Protein AF-A0A1Y2M2P5-F1 (afdb_monomer_lite)

InterPro domains:
  IPR008922 Di-copper centre-containing domain superfamily [G3DSA:1.10.1280.10] (12-120)
  IPR008922 Di-copper centre-containing domain superfamily [SSF48056] (37-119)

Sequence (120 aa):
MHFFTATAILAAVYGSADATFMDTDILAANGLAKLGLHVALHGYPNTEKCTLENVAVRREWSLLTKTEKLDYINAVKCIAKKPAKTPAAIAAGLKSRYDDFVATHILKAQNIHGTGNFLA

Structure (mmCIF, N/CA/C/O backbone):
data_AF-A0A1Y2M2P5-F1
#
_entry.id   AF-A0A1Y2M2P5-F1
#
loop_
_atom_site.group_PDB
_atom_site.id
_atom_site.type_symbol
_atom_site.label_atom_id
_atom_site.label_alt_id
_atom_site.label_comp_id
_atom_site.label_asym_id
_atom_site.label_entity_id
_atom_site.label_seq_id
_atom_site.pdbx_PDB_ins_code
_atom_site.Cartn_x
_atom_site.Cartn_y
_atom_site.Cartn_z
_atom_site.occupancy
_atom_site.B_iso_or_equiv
_atom_site.auth_seq_id
_atom_site.auth_comp_id
_atom_site.auth_asym_id
_atom_site.auth_atom_id
_atom_site.pdbx_PDB_model_num
ATOM 1 N N . MET A 1 1 ? -17.980 12.809 59.070 1.00 36.53 1 MET A N 1
ATOM 2 C CA . MET A 1 1 ? -17.660 11.638 58.224 1.00 36.53 1 MET A CA 1
ATOM 3 C C . MET A 1 1 ? -17.914 12.050 56.786 1.00 36.53 1 MET A C 1
ATOM 5 O O . MET A 1 1 ? -19.049 12.351 56.447 1.00 36.53 1 MET A O 1
ATOM 9 N N . HIS A 1 2 ? -16.843 12.220 56.012 1.00 31.67 2 HIS A N 1
ATOM 10 C CA . HIS A 1 2 ? -16.882 12.720 54.638 1.00 31.67 2 HIS A CA 1
ATOM 11 C C . HIS A 1 2 ? -17.260 11.573 53.697 1.00 31.67 2 HIS A C 1
ATOM 13 O O . HIS A 1 2 ? -16.481 10.636 53.542 1.00 31.67 2 HIS A O 1
ATOM 19 N N . PHE A 1 3 ? -18.439 11.640 53.082 1.00 37.47 3 PHE A N 1
ATOM 20 C CA . PHE A 1 3 ? -18.807 10.749 51.986 1.00 37.47 3 PHE A CA 1
ATOM 21 C C . PHE A 1 3 ? -18.504 11.463 50.668 1.00 37.47 3 PHE A C 1
ATOM 23 O O . PHE A 1 3 ? -19.172 12.425 50.300 1.00 37.47 3 PHE A O 1
ATOM 30 N N . PHE A 1 4 ? -17.445 11.014 49.995 1.00 39.78 4 PHE A N 1
ATOM 31 C CA . PHE A 1 4 ? -17.095 11.435 48.644 1.00 39.78 4 PHE A CA 1
ATOM 32 C C . PHE A 1 4 ? -18.146 10.902 47.664 1.00 39.78 4 PHE A C 1
ATOM 34 O O . PHE A 1 4 ? -18.291 9.694 47.490 1.00 39.78 4 PHE A O 1
ATOM 41 N N . THR A 1 5 ? -18.877 11.800 47.011 1.00 43.72 5 THR A N 1
ATOM 42 C CA . THR A 1 5 ? -19.688 11.473 45.836 1.00 43.72 5 THR A CA 1
ATOM 43 C C . THR A 1 5 ? -18.756 11.249 44.647 1.00 43.72 5 THR A C 1
ATOM 45 O O . THR A 1 5 ? -18.077 12.178 44.212 1.00 43.72 5 THR A O 1
ATOM 48 N N . ALA A 1 6 ? -18.703 10.022 44.128 1.00 44.34 6 ALA A N 1
ATOM 49 C CA . ALA A 1 6 ? -17.972 9.696 42.910 1.00 44.34 6 ALA A CA 1
ATOM 50 C C . ALA A 1 6 ? -18.712 10.275 41.693 1.00 44.34 6 ALA A C 1
ATOM 52 O O . ALA A 1 6 ? -19.745 9.758 41.271 1.00 44.34 6 ALA A O 1
ATOM 53 N N . THR A 1 7 ? -18.196 11.364 41.131 1.00 43.69 7 THR A N 1
ATOM 54 C CA . THR A 1 7 ? -18.604 11.871 39.820 1.00 43.69 7 THR A CA 1
ATOM 55 C C . THR A 1 7 ? -18.033 10.958 38.737 1.00 43.69 7 THR A C 1
ATOM 57 O O . THR A 1 7 ? -16.827 10.920 38.501 1.00 43.69 7 THR A O 1
ATOM 60 N N . ALA A 1 8 ? -18.905 10.205 38.068 1.00 45.44 8 ALA A N 1
ATOM 61 C CA . ALA A 1 8 ? -18.556 9.497 36.845 1.00 45.44 8 ALA A CA 1
ATOM 62 C C . ALA A 1 8 ? -18.300 10.531 35.737 1.00 45.44 8 ALA A C 1
ATOM 64 O O . ALA A 1 8 ? -19.224 11.194 35.265 1.00 45.44 8 ALA A O 1
ATOM 65 N N . ILE A 1 9 ? -17.037 10.700 35.346 1.00 44.41 9 ILE A N 1
ATOM 66 C CA . ILE A 1 9 ? -16.668 11.519 34.191 1.00 44.41 9 ILE A CA 1
ATOM 67 C C . ILE A 1 9 ? -17.039 10.725 32.938 1.00 44.41 9 ILE A C 1
ATOM 69 O O . ILE A 1 9 ? -16.362 9.772 32.555 1.00 44.41 9 ILE A O 1
ATOM 73 N N . LEU A 1 10 ? -18.142 11.128 32.312 1.00 43.78 10 LEU A N 1
ATOM 74 C CA . LEU A 1 10 ? -18.511 10.725 30.964 1.00 43.78 10 LEU A CA 1
ATOM 75 C C . LEU A 1 10 ? -17.494 11.365 30.003 1.00 43.78 10 LEU A C 1
ATOM 77 O O . LEU A 1 10 ? -17.621 12.532 29.638 1.00 43.78 10 LEU A O 1
ATOM 81 N N . ALA A 1 11 ? -16.446 10.635 29.620 1.00 45.25 11 ALA A N 1
ATOM 82 C CA . ALA A 1 11 ? -15.571 11.048 28.526 1.00 45.25 11 ALA A CA 1
ATOM 83 C C . ALA A 1 11 ? -16.319 10.831 27.200 1.00 45.25 11 ALA A C 1
ATOM 85 O O . ALA A 1 11 ? -16.153 9.820 26.519 1.00 45.25 11 ALA A O 1
ATOM 86 N N . ALA A 1 12 ? -17.211 11.765 26.875 1.00 47.34 12 ALA A N 1
ATOM 87 C CA . ALA A 1 12 ? -17.856 11.842 25.578 1.00 47.34 12 ALA A CA 1
ATOM 88 C C . ALA A 1 12 ? -16.801 12.203 24.520 1.00 47.34 12 ALA A C 1
ATOM 90 O O . ALA A 1 12 ? -16.213 13.278 24.548 1.00 47.34 12 ALA A O 1
ATOM 91 N N . VAL A 1 13 ? -16.535 11.236 23.642 1.00 46.03 13 VAL A N 1
ATOM 92 C CA . VAL A 1 13 ? -16.171 11.364 22.225 1.00 46.03 13 VAL A CA 1
ATOM 93 C C . VAL A 1 13 ? -15.710 12.772 21.806 1.00 46.03 13 VAL A C 1
ATOM 95 O O . VAL A 1 13 ? -16.497 13.574 21.316 1.00 46.03 13 VAL A O 1
ATOM 98 N N . TYR A 1 14 ? -14.406 13.046 21.901 1.00 46.47 14 TYR A N 1
ATOM 99 C CA . TYR A 1 14 ? -13.771 14.082 21.076 1.00 46.47 14 TYR A CA 1
ATOM 100 C C . TYR A 1 14 ? -13.575 13.531 19.657 1.00 46.47 14 TYR A C 1
ATOM 102 O O . TYR A 1 14 ? -12.463 13.265 19.210 1.00 46.47 14 TYR A O 1
ATOM 110 N N . GLY A 1 15 ? -14.687 13.295 18.967 1.00 49.75 15 GLY A N 1
ATOM 111 C CA . GLY A 1 15 ? -14.735 13.278 17.514 1.00 49.75 15 GLY A CA 1
ATOM 112 C C . GLY A 1 15 ? -15.268 14.639 17.104 1.00 49.75 15 GLY A C 1
ATOM 113 O O . GLY A 1 15 ? -16.341 15.026 17.558 1.00 49.75 15 GLY A O 1
ATOM 114 N N . SER A 1 16 ? -14.497 15.393 16.328 1.00 48.53 16 SER A N 1
ATOM 115 C CA . SER A 1 16 ? -14.892 16.708 15.829 1.00 48.53 16 SER A CA 1
ATOM 116 C C . SER A 1 16 ? -16.299 16.637 15.228 1.00 48.53 16 SER A C 1
ATOM 118 O O . SER A 1 16 ? -16.531 15.877 14.291 1.00 48.53 16 SER A O 1
ATOM 120 N N . ALA A 1 17 ? -17.230 17.430 15.759 1.00 51.81 17 ALA A N 1
ATOM 121 C CA . ALA A 1 17 ? -18.624 17.505 15.313 1.00 51.81 17 ALA A CA 1
ATOM 122 C C . ALA A 1 17 ? -18.805 18.135 13.909 1.00 51.81 17 ALA A C 1
ATOM 124 O O . ALA A 1 17 ? -19.932 18.363 13.488 1.00 51.81 17 ALA A O 1
ATOM 125 N N . ASP A 1 18 ? -17.710 18.373 13.179 1.00 50.53 18 ASP A N 1
ATOM 126 C CA . ASP A 1 18 ? -17.655 19.056 11.879 1.00 50.53 18 ASP A CA 1
ATOM 127 C C . ASP A 1 18 ? -17.123 18.148 10.755 1.00 50.53 18 ASP A C 1
ATOM 129 O O . ASP A 1 18 ? -16.447 18.599 9.830 1.00 50.53 18 ASP A O 1
ATOM 133 N N . ALA A 1 19 ? -17.388 16.841 10.811 1.00 64.25 19 ALA A N 1
ATOM 134 C CA . ALA A 1 19 ? -17.182 16.002 9.634 1.00 64.25 19 ALA A CA 1
ATOM 135 C C . ALA A 1 19 ? -18.243 16.375 8.586 1.00 64.25 19 ALA A C 1
ATOM 137 O O . ALA A 1 19 ? -19.380 15.905 8.639 1.00 64.25 19 ALA A O 1
ATOM 138 N N . THR A 1 20 ? -17.892 17.259 7.651 1.00 72.88 20 THR A N 1
ATOM 139 C CA . THR A 1 20 ? -18.750 17.572 6.507 1.00 72.88 20 THR A CA 1
ATOM 140 C C . THR A 1 20 ? -18.892 16.312 5.664 1.00 72.88 20 THR A C 1
ATOM 142 O O . THR A 1 20 ? -17.922 15.893 5.035 1.00 72.88 20 THR A O 1
ATOM 145 N N . PHE A 1 21 ? -20.079 15.705 5.661 1.00 75.19 21 PHE A N 1
ATOM 146 C CA . PHE A 1 21 ? -20.386 14.594 4.763 1.00 75.19 21 PHE A CA 1
ATOM 147 C C . PHE A 1 21 ? -20.190 15.053 3.317 1.00 75.19 21 PHE A C 1
ATOM 149 O O . PHE A 1 21 ? -20.845 15.992 2.860 1.00 75.19 21 PHE A O 1
ATOM 156 N N . MET A 1 22 ? -19.268 14.407 2.615 1.00 84.31 22 MET A N 1
ATOM 157 C CA . MET A 1 22 ? -19.016 14.643 1.200 1.00 84.31 22 MET A CA 1
ATOM 158 C C . MET A 1 22 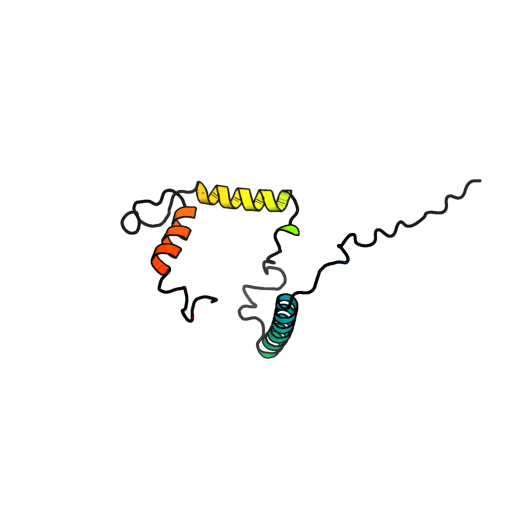? -19.928 13.741 0.362 1.00 84.31 22 MET A C 1
ATOM 160 O O . MET A 1 22 ? -20.343 12.669 0.806 1.00 84.31 22 MET A O 1
ATOM 164 N N . ASP A 1 23 ? -20.189 14.109 -0.894 1.00 88.62 23 ASP A N 1
ATOM 165 C CA . ASP A 1 23 ? -20.958 13.262 -1.825 1.00 88.62 23 ASP A CA 1
ATOM 166 C C . ASP A 1 23 ? -20.363 11.847 -1.955 1.00 88.62 23 ASP A C 1
ATOM 168 O O . ASP A 1 23 ? -21.073 10.857 -2.154 1.00 88.62 23 ASP A O 1
ATOM 172 N N . THR A 1 24 ? -19.046 11.728 -1.780 1.00 88.19 24 THR A N 1
ATOM 173 C CA . THR A 1 24 ? -18.330 10.449 -1.758 1.00 88.19 24 THR A CA 1
ATOM 174 C C . THR A 1 24 ? -18.749 9.549 -0.599 1.00 88.19 24 THR A C 1
ATOM 176 O O . THR A 1 24 ? -18.795 8.332 -0.774 1.00 88.19 24 THR A O 1
ATOM 179 N N . ASP A 1 25 ? -19.108 10.116 0.553 1.00 89.19 25 ASP A N 1
ATOM 180 C CA . ASP A 1 25 ? -19.540 9.351 1.725 1.00 89.19 25 ASP A CA 1
ATOM 181 C C . ASP A 1 25 ? -20.930 8.743 1.497 1.00 89.19 25 ASP A C 1
ATOM 183 O O . ASP A 1 25 ? -21.178 7.587 1.847 1.00 89.19 25 ASP A O 1
ATOM 187 N N . ILE A 1 26 ? -21.819 9.475 0.815 1.00 90.62 26 ILE A N 1
ATOM 188 C CA . ILE A 1 26 ? -23.135 8.971 0.391 1.00 90.62 26 ILE A CA 1
ATOM 189 C C . ILE A 1 26 ? -22.965 7.816 -0.601 1.00 90.62 26 ILE A C 1
ATOM 191 O O . ILE A 1 26 ? -23.626 6.779 -0.488 1.00 90.62 26 ILE A O 1
ATOM 195 N N . LEU A 1 27 ? -22.066 7.964 -1.578 1.00 93.75 27 LEU A N 1
ATOM 196 C CA . LEU A 1 27 ? -21.768 6.895 -2.533 1.00 93.75 27 LEU A CA 1
ATOM 197 C C . LEU A 1 27 ? -21.173 5.662 -1.842 1.00 93.75 27 LEU A C 1
ATOM 199 O O . LEU A 1 27 ? -21.562 4.541 -2.175 1.00 93.75 27 LEU A O 1
ATOM 203 N N . ALA A 1 28 ? -20.298 5.850 -0.852 1.00 91.81 28 ALA A N 1
ATOM 204 C CA . ALA A 1 28 ? -19.753 4.758 -0.052 1.00 91.81 28 ALA A CA 1
ATOM 205 C C . ALA A 1 28 ? -20.848 4.030 0.748 1.00 91.81 28 ALA A C 1
ATOM 207 O O . ALA A 1 28 ? -20.894 2.799 0.735 1.00 91.81 28 ALA A O 1
ATOM 208 N N . ALA A 1 29 ? -21.778 4.763 1.369 1.00 92.81 29 ALA A N 1
ATOM 209 C CA . ALA A 1 29 ? -22.917 4.183 2.085 1.00 92.81 29 ALA A CA 1
ATOM 210 C C . ALA A 1 29 ? -23.835 3.370 1.153 1.00 92.81 29 ALA A C 1
ATOM 212 O O . ALA A 1 29 ? -24.202 2.234 1.463 1.00 92.81 29 ALA A O 1
ATOM 213 N N . ASN A 1 30 ? -24.141 3.904 -0.033 1.00 95.56 30 ASN A N 1
ATOM 214 C CA . ASN A 1 30 ? -24.884 3.178 -1.065 1.00 95.56 30 ASN A CA 1
ATOM 215 C C . ASN A 1 30 ? -24.142 1.915 -1.528 1.00 95.56 30 ASN A C 1
ATOM 217 O O . ASN A 1 30 ? -24.760 0.872 -1.748 1.00 95.56 30 ASN A O 1
ATOM 221 N N . GLY A 1 31 ? -22.817 1.998 -1.668 1.00 94.94 31 GLY A N 1
ATOM 222 C CA . GLY A 1 31 ? -21.957 0.857 -1.972 1.00 94.94 31 GLY A CA 1
ATOM 223 C C . GLY A 1 31 ? -22.041 -0.228 -0.900 1.00 94.94 31 GLY A C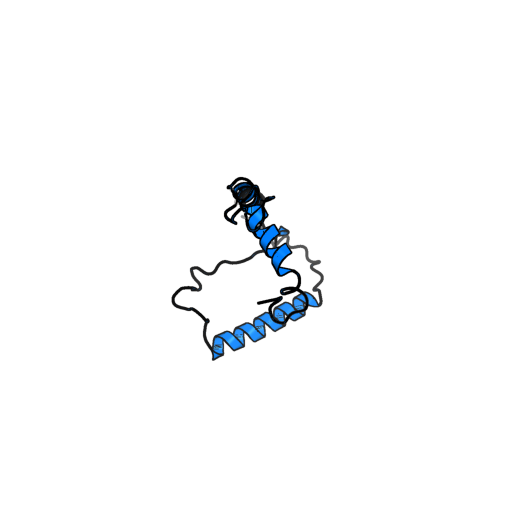 1
ATOM 224 O O . GLY A 1 31 ? -22.221 -1.397 -1.234 1.00 94.94 31 GLY A O 1
ATOM 225 N N . LEU A 1 32 ? -22.001 0.155 0.379 1.00 94.62 32 LEU A N 1
ATOM 226 C CA . LEU A 1 32 ? -22.126 -0.770 1.504 1.00 94.62 32 LEU A CA 1
ATOM 227 C C . LEU A 1 32 ? -23.493 -1.468 1.527 1.00 94.62 32 LEU A C 1
ATOM 229 O O . LEU A 1 32 ? -23.550 -2.684 1.697 1.00 94.62 32 LEU A O 1
ATOM 233 N N . ALA A 1 33 ? -24.586 -0.736 1.294 1.00 96.50 33 ALA A N 1
ATOM 234 C CA . ALA A 1 33 ? -25.925 -1.322 1.217 1.00 96.50 33 ALA A CA 1
ATOM 235 C C . ALA A 1 33 ? -26.039 -2.346 0.071 1.00 96.50 33 ALA A C 1
ATOM 237 O O . ALA A 1 33 ? -26.544 -3.455 0.263 1.00 96.50 33 ALA A O 1
ATOM 238 N N . LYS A 1 34 ? -25.511 -2.008 -1.114 1.00 96.50 34 LYS A N 1
ATOM 239 C CA . LYS A 1 34 ? -25.471 -2.921 -2.269 1.00 96.50 34 LYS A CA 1
ATOM 240 C C . LYS A 1 34 ? -24.604 -4.149 -2.004 1.00 96.50 34 LYS A C 1
ATOM 242 O O . LYS A 1 34 ? -24.995 -5.254 -2.375 1.00 96.50 34 LYS A O 1
ATOM 247 N N . LEU A 1 35 ? -23.457 -3.971 -1.349 1.00 92.44 35 LEU A N 1
ATOM 248 C CA . LEU A 1 35 ? -22.584 -5.073 -0.956 1.00 92.44 35 LEU A CA 1
ATOM 249 C C . LEU A 1 35 ? -23.285 -6.006 0.038 1.00 92.44 35 LEU A C 1
ATOM 251 O O . LEU A 1 35 ? -23.229 -7.219 -0.136 1.00 92.44 35 LEU A O 1
ATOM 255 N N . GLY A 1 36 ? -23.996 -5.455 1.025 1.00 92.69 36 GLY A N 1
ATOM 256 C CA . GLY A 1 36 ? -24.784 -6.236 1.979 1.00 92.69 36 GLY A CA 1
ATOM 257 C C . GLY A 1 36 ? -25.835 -7.108 1.288 1.00 92.69 36 GLY A C 1
ATOM 258 O O . GLY A 1 36 ? -25.911 -8.306 1.556 1.00 92.69 36 GLY A O 1
ATOM 259 N N . LEU A 1 37 ? -26.581 -6.542 0.333 1.00 96.44 37 LEU A N 1
ATOM 260 C CA . LEU A 1 37 ? -27.533 -7.309 -0.477 1.00 96.44 37 LEU A CA 1
ATOM 261 C C . LEU A 1 37 ? -26.835 -8.391 -1.317 1.00 96.44 37 LEU A C 1
ATOM 263 O O . LEU A 1 37 ? -27.313 -9.521 -1.385 1.00 96.44 37 LEU A O 1
ATOM 267 N N . HIS A 1 38 ? -25.699 -8.066 -1.940 1.00 93.62 38 HIS A N 1
ATOM 268 C CA . HIS A 1 38 ? -24.943 -9.025 -2.741 1.00 93.62 38 HIS A CA 1
ATOM 269 C C . HIS A 1 38 ? -24.488 -10.226 -1.905 1.00 93.62 38 HIS A C 1
ATOM 271 O O . HIS A 1 38 ? -24.713 -11.363 -2.317 1.00 93.62 38 HIS A O 1
ATOM 277 N N . VAL A 1 39 ? -23.915 -9.977 -0.725 1.00 91.62 39 VAL A N 1
ATOM 278 C CA . VAL A 1 39 ? -23.467 -11.022 0.207 1.00 91.62 39 VAL A CA 1
ATOM 279 C C . VAL A 1 39 ? -24.647 -11.840 0.736 1.00 91.62 39 VAL A C 1
ATOM 281 O O . VAL A 1 39 ? -24.528 -13.056 0.845 1.00 91.62 39 VAL A O 1
ATOM 284 N N . ALA A 1 40 ? -25.799 -11.224 1.016 1.00 92.81 40 ALA A N 1
ATOM 285 C CA . ALA A 1 40 ? -26.990 -11.954 1.458 1.00 92.81 40 ALA A CA 1
ATOM 286 C C . ALA A 1 40 ? -27.528 -12.925 0.390 1.00 92.81 40 ALA A C 1
ATOM 288 O O . ALA A 1 40 ? -28.017 -13.999 0.730 1.00 92.81 40 ALA A O 1
ATOM 289 N N . LEU A 1 41 ? -27.431 -12.556 -0.892 1.00 95.88 41 LEU A N 1
ATOM 290 C CA . LEU A 1 41 ? -27.921 -13.371 -2.008 1.00 95.88 41 LEU A CA 1
ATOM 291 C C . LEU A 1 41 ? -26.911 -14.421 -2.496 1.00 95.88 41 LEU A C 1
ATOM 293 O O . LEU A 1 41 ? -27.325 -15.488 -2.940 1.00 95.88 41 LEU A O 1
ATOM 297 N N . HIS A 1 42 ? -25.609 -14.125 -2.443 1.00 92.56 42 HIS A N 1
ATOM 298 C CA . HIS A 1 42 ? -24.569 -14.948 -3.083 1.00 92.56 42 HIS A CA 1
ATOM 299 C C . HIS A 1 42 ? -23.530 -15.515 -2.104 1.00 92.56 42 HIS A C 1
ATOM 301 O O . HIS A 1 42 ? -22.682 -16.309 -2.507 1.00 92.56 42 HIS A O 1
ATOM 307 N N . GLY A 1 43 ? -23.579 -15.128 -0.827 1.00 87.31 43 GLY A N 1
ATOM 308 C CA . GLY A 1 43 ? -22.540 -15.443 0.151 1.00 87.31 43 GLY A CA 1
ATOM 309 C C . GLY A 1 43 ? -21.238 -14.671 -0.092 1.00 87.31 43 GLY A C 1
ATOM 310 O O . GLY A 1 43 ? -21.140 -13.813 -0.971 1.00 87.31 43 GLY A O 1
ATOM 311 N N . TYR A 1 44 ? -20.212 -14.965 0.711 1.00 85.06 44 TYR A N 1
ATOM 312 C CA . TYR A 1 44 ? -18.865 -14.448 0.464 1.00 85.06 44 TYR A CA 1
ATOM 313 C C . TYR A 1 44 ? -18.146 -15.308 -0.588 1.00 85.06 44 TYR A C 1
ATOM 315 O O . TYR A 1 44 ? -18.248 -16.533 -0.542 1.00 85.06 44 TYR A O 1
ATOM 323 N N . PRO A 1 45 ? -17.341 -14.710 -1.485 1.00 81.19 45 PRO A N 1
ATOM 324 C CA . PRO A 1 45 ? -16.724 -15.425 -2.605 1.00 81.19 45 PRO A CA 1
ATOM 325 C C . PRO A 1 45 ? -15.682 -16.490 -2.208 1.00 81.19 45 PRO A C 1
ATOM 327 O O . PRO A 1 45 ? -15.253 -17.257 -3.066 1.00 81.19 45 PRO A O 1
ATOM 330 N N . ASN A 1 46 ? -15.235 -16.543 -0.945 1.00 84.06 46 ASN A N 1
ATOM 331 C CA . ASN A 1 46 ? -14.242 -17.519 -0.477 1.00 84.06 46 ASN A CA 1
ATOM 332 C C . ASN A 1 46 ? -14.324 -17.758 1.042 1.00 84.06 46 ASN A C 1
ATOM 334 O O . ASN A 1 46 ? -13.384 -17.447 1.773 1.00 84.06 46 ASN A O 1
ATOM 338 N N . THR A 1 47 ? -15.448 -18.291 1.522 1.00 81.94 47 THR A N 1
ATOM 339 C CA . THR A 1 47 ? -15.705 -18.502 2.961 1.00 81.94 47 THR A CA 1
ATOM 340 C C . THR A 1 47 ? -14.743 -19.476 3.640 1.00 81.94 47 THR A C 1
ATOM 342 O O . THR A 1 47 ? -14.612 -19.435 4.854 1.00 81.94 47 THR A O 1
ATOM 345 N N . 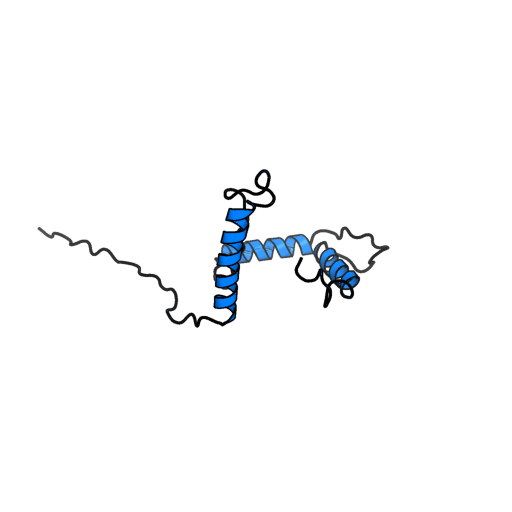GLU A 1 48 ? -14.062 -20.352 2.898 1.00 86.94 48 GLU A N 1
ATOM 346 C CA . GLU A 1 48 ? -13.105 -21.302 3.485 1.00 86.94 48 GLU A CA 1
ATOM 347 C C . GLU A 1 48 ? -11.748 -20.663 3.804 1.00 86.94 48 GLU A C 1
ATOM 349 O O . GLU A 1 48 ? -11.065 -21.093 4.731 1.00 86.94 48 GLU A O 1
ATOM 354 N N . LYS A 1 49 ? -11.330 -19.646 3.034 1.00 89.38 49 LYS A N 1
ATOM 355 C CA . LYS A 1 49 ? -10.017 -18.993 3.203 1.00 89.38 49 LYS A CA 1
ATOM 356 C C . LYS A 1 49 ? -10.113 -17.569 3.748 1.00 89.38 49 LYS A C 1
ATOM 358 O O . LYS A 1 49 ? -9.151 -17.101 4.350 1.00 89.38 49 LYS A O 1
ATOM 363 N N . CYS A 1 50 ? -11.233 -16.884 3.530 1.00 88.31 50 CYS A N 1
ATOM 364 C CA . CYS A 1 50 ? -11.507 -15.528 3.998 1.00 88.31 50 CYS A CA 1
ATOM 365 C C . CYS A 1 50 ? -12.769 -15.550 4.866 1.00 88.31 50 CYS A C 1
ATOM 367 O O . CYS A 1 50 ? -13.878 -15.736 4.361 1.00 88.31 50 CYS A O 1
ATOM 369 N N . THR A 1 51 ? -12.587 -15.377 6.169 1.00 86.81 51 THR A N 1
ATOM 370 C CA . THR A 1 51 ? -13.647 -15.413 7.175 1.00 86.81 51 THR A CA 1
ATOM 371 C C . THR A 1 51 ? -13.698 -14.092 7.936 1.00 86.81 51 THR A C 1
ATOM 373 O O . THR A 1 51 ? -12.785 -13.268 7.840 1.00 86.81 51 THR A O 1
ATOM 376 N N . LEU A 1 52 ? -14.755 -13.869 8.721 1.00 85.75 52 LEU A N 1
ATOM 377 C CA . LEU A 1 52 ? -14.863 -12.654 9.537 1.00 85.75 52 LEU A CA 1
ATOM 378 C C . LEU A 1 52 ? -13.742 -12.553 10.583 1.00 85.75 52 LEU A C 1
ATOM 380 O O . LEU A 1 52 ? -13.367 -11.455 10.978 1.00 85.75 52 LEU A O 1
ATOM 384 N N . GLU A 1 53 ? -13.179 -13.685 10.996 1.00 89.25 53 GLU A N 1
ATOM 385 C CA . GLU A 1 53 ? -12.092 -13.763 11.969 1.00 89.25 53 GLU A CA 1
ATOM 386 C C . GLU A 1 53 ? -10.731 -13.380 11.371 1.00 89.25 53 GLU A C 1
ATOM 388 O O . GLU A 1 53 ? -9.848 -12.948 12.110 1.00 89.25 53 GLU A O 1
ATOM 393 N N . ASN A 1 54 ? -10.534 -13.550 10.057 1.00 91.56 54 ASN A N 1
ATOM 394 C CA . ASN A 1 54 ? -9.230 -13.350 9.411 1.00 91.56 54 ASN A CA 1
ATOM 395 C C . ASN A 1 54 ? -9.197 -12.224 8.366 1.00 91.56 54 ASN A C 1
ATOM 397 O O . ASN A 1 54 ? -8.124 -11.907 7.842 1.00 91.56 54 ASN A O 1
ATOM 401 N N . VAL A 1 55 ? -10.346 -11.619 8.057 1.00 90.56 55 VAL A N 1
ATOM 402 C CA . VAL A 1 55 ? -10.436 -10.533 7.084 1.00 90.56 55 VAL A CA 1
ATOM 403 C C . VAL A 1 55 ? -9.590 -9.337 7.528 1.00 90.56 55 VAL A C 1
ATOM 405 O O . VAL A 1 55 ? -9.668 -8.854 8.657 1.00 90.56 55 VAL A O 1
ATOM 408 N N . ALA A 1 56 ? -8.765 -8.826 6.615 1.00 93.75 56 ALA A N 1
ATOM 409 C CA . ALA A 1 56 ? -7.970 -7.633 6.873 1.00 93.75 56 ALA A CA 1
ATOM 410 C C . ALA A 1 56 ? -8.830 -6.367 6.742 1.00 93.75 56 ALA A C 1
ATOM 412 O O . ALA A 1 56 ? -9.484 -6.152 5.720 1.00 93.75 56 ALA A O 1
ATOM 413 N N . VAL A 1 57 ? -8.765 -5.482 7.739 1.00 93.88 57 VAL A N 1
ATOM 414 C CA . VAL A 1 57 ? -9.448 -4.180 7.719 1.00 93.88 57 VAL A CA 1
ATOM 415 C C . VAL A 1 57 ? -8.470 -3.089 7.287 1.00 93.88 57 VAL A C 1
ATOM 417 O O . VAL A 1 57 ? -7.451 -2.857 7.938 1.00 93.88 57 VAL A O 1
ATOM 420 N N . ARG A 1 58 ? -8.785 -2.381 6.196 1.00 95.56 58 ARG A N 1
ATOM 421 C CA . ARG A 1 58 ? -8.048 -1.177 5.781 1.00 95.56 58 ARG A CA 1
ATOM 422 C C . ARG A 1 58 ? -8.626 0.038 6.498 1.00 95.56 58 ARG A C 1
ATOM 424 O O . ARG A 1 58 ? -9.840 0.209 6.535 1.00 95.56 58 ARG A O 1
ATOM 431 N N . ARG A 1 59 ? -7.758 0.872 7.066 1.00 95.00 59 ARG A N 1
ATOM 432 C CA . ARG A 1 59 ? -8.139 2.051 7.855 1.00 95.00 59 ARG A CA 1
ATOM 433 C C . ARG A 1 59 ? -7.571 3.312 7.223 1.00 95.00 59 ARG A C 1
ATOM 435 O O . ARG A 1 59 ? -6.511 3.273 6.600 1.00 95.00 59 ARG A O 1
ATOM 442 N N . GLU A 1 60 ? -8.286 4.415 7.394 1.00 94.62 60 GLU A N 1
ATOM 443 C CA . GLU A 1 60 ? -7.824 5.738 6.984 1.00 94.62 60 GLU A CA 1
ATOM 444 C C . GLU A 1 60 ? -6.559 6.126 7.785 1.00 94.62 60 GLU A C 1
ATOM 446 O O . GLU A 1 60 ? -6.400 5.751 8.949 1.00 94.62 60 GLU A O 1
ATOM 451 N N . TRP A 1 61 ? -5.616 6.816 7.136 1.00 97.00 61 TRP A N 1
ATOM 452 C CA . TRP A 1 61 ? -4.283 7.091 7.677 1.00 97.00 61 TRP A CA 1
ATOM 453 C C . TRP A 1 61 ? -4.306 7.953 8.943 1.00 97.00 61 TRP A C 1
ATOM 455 O O . TRP A 1 61 ? -3.568 7.674 9.890 1.00 97.00 61 TRP A O 1
ATOM 465 N N . SER A 1 62 ? -5.123 9.004 8.994 1.00 96.62 62 SER A N 1
ATOM 466 C CA . SER A 1 62 ? -5.250 9.880 10.161 1.00 96.62 62 SER A CA 1
ATOM 467 C C . SER A 1 62 ? -5.724 9.118 11.403 1.00 96.62 62 SER A C 1
ATOM 469 O O . SER A 1 62 ? -5.208 9.388 12.488 1.00 96.62 62 SER A O 1
ATOM 471 N N . LEU A 1 63 ? -6.562 8.088 11.227 1.00 96.75 63 LEU A N 1
ATOM 472 C CA . LEU A 1 63 ? -7.055 7.218 12.302 1.00 96.75 63 LEU A CA 1
ATOM 473 C C . LEU A 1 63 ? -5.998 6.266 12.887 1.00 96.75 63 LEU A C 1
ATOM 475 O O . LEU A 1 63 ? -6.252 5.644 13.921 1.00 96.75 63 LEU A O 1
ATOM 479 N N . LEU A 1 64 ? -4.833 6.112 12.251 1.00 97.88 64 LEU A N 1
ATOM 480 C CA . LEU A 1 64 ? -3.751 5.277 12.776 1.00 97.88 64 LEU A CA 1
ATOM 481 C C . LEU A 1 64 ? -2.998 5.985 13.910 1.00 97.88 64 LEU A C 1
ATOM 483 O O . LEU A 1 64 ? -2.619 7.161 13.807 1.00 97.88 64 LEU A O 1
ATOM 487 N N . THR A 1 65 ? -2.697 5.233 14.966 1.00 98.38 65 THR A N 1
ATOM 488 C CA . THR A 1 65 ? -1.796 5.651 16.042 1.00 98.38 65 THR A CA 1
ATOM 489 C C . THR A 1 65 ? -0.387 5.910 15.505 1.00 98.38 65 THR A C 1
ATOM 491 O O . THR A 1 65 ? 0.004 5.457 14.425 1.00 98.38 65 THR A O 1
ATOM 494 N N . LYS A 1 66 ? 0.427 6.635 16.279 1.00 98.62 66 LYS A N 1
ATOM 495 C CA . LYS A 1 66 ? 1.829 6.892 15.916 1.00 98.62 66 LYS A CA 1
ATOM 496 C C . LYS A 1 66 ? 2.610 5.592 15.682 1.00 98.62 66 LYS A C 1
ATOM 498 O O . LYS A 1 66 ? 3.386 5.531 14.733 1.00 98.62 66 LYS A O 1
ATOM 503 N N . THR A 1 67 ? 2.400 4.576 16.519 1.00 98.75 67 THR A N 1
ATOM 504 C CA . THR A 1 67 ? 3.080 3.280 16.397 1.00 98.75 67 THR A CA 1
ATOM 505 C C . THR A 1 67 ? 2.676 2.566 15.112 1.00 98.75 67 THR A C 1
ATOM 507 O O . THR A 1 67 ? 3.551 2.231 14.325 1.00 98.75 67 THR A O 1
ATOM 510 N N . GLU A 1 68 ? 1.377 2.460 14.816 1.00 98.50 68 GLU A N 1
ATOM 511 C CA . GLU A 1 68 ? 0.891 1.831 13.575 1.00 98.50 68 GLU A CA 1
ATOM 512 C C . GLU A 1 68 ? 1.444 2.522 12.315 1.00 98.50 68 GLU A C 1
ATOM 514 O O . GLU A 1 68 ? 1.861 1.861 11.361 1.00 98.50 68 GLU A O 1
ATOM 519 N N . LYS A 1 69 ? 1.510 3.862 12.314 1.00 98.75 69 LYS A N 1
ATOM 520 C CA . LYS A 1 69 ? 2.127 4.630 11.218 1.00 98.75 69 LYS A CA 1
ATOM 521 C C . LYS A 1 69 ? 3.605 4.288 11.050 1.00 98.75 69 LYS A C 1
ATOM 523 O O . LYS A 1 69 ? 4.069 4.095 9.925 1.00 98.75 69 LYS A O 1
ATOM 528 N N . LEU A 1 70 ? 4.354 4.227 12.152 1.00 98.81 70 LEU A N 1
ATOM 529 C CA . LEU A 1 70 ? 5.774 3.875 12.130 1.00 98.81 70 LEU A CA 1
ATOM 530 C C . LEU A 1 70 ? 5.991 2.433 11.666 1.00 98.81 70 LEU A C 1
ATOM 532 O O . LEU A 1 70 ? 6.905 2.199 10.878 1.00 98.81 70 LEU A O 1
ATOM 536 N N . ASP A 1 71 ? 5.135 1.500 12.071 1.00 98.75 71 ASP A N 1
ATOM 537 C CA . ASP A 1 71 ? 5.193 0.104 11.638 1.00 98.75 71 ASP A CA 1
ATOM 538 C C . ASP A 1 71 ? 4.967 -0.023 10.127 1.00 98.75 71 ASP A C 1
ATOM 540 O O . ASP A 1 71 ? 5.759 -0.670 9.435 1.00 98.75 71 ASP A O 1
ATOM 544 N N . TYR A 1 72 ? 3.970 0.680 9.579 1.00 98.56 72 TYR A N 1
ATOM 545 C CA . TYR A 1 72 ? 3.758 0.753 8.131 1.00 98.56 72 TYR A CA 1
ATOM 546 C C . TYR A 1 72 ? 4.976 1.340 7.399 1.00 98.56 72 TYR A C 1
ATOM 548 O O . TYR A 1 72 ? 5.474 0.758 6.432 1.00 98.56 72 TYR A O 1
ATOM 556 N N . ILE A 1 73 ? 5.515 2.467 7.879 1.00 98.75 73 ILE A N 1
ATOM 557 C CA . ILE A 1 73 ? 6.704 3.106 7.290 1.00 98.75 73 ILE A CA 1
ATOM 558 C C . ILE A 1 73 ? 7.914 2.162 7.337 1.00 98.75 73 ILE A C 1
ATOM 560 O O . ILE A 1 73 ? 8.676 2.078 6.369 1.00 98.75 73 ILE A O 1
ATOM 564 N N . ASN A 1 74 ? 8.097 1.433 8.437 1.00 98.81 74 ASN A N 1
ATOM 565 C CA . ASN A 1 74 ? 9.164 0.447 8.584 1.00 98.81 74 ASN A CA 1
ATOM 566 C C . ASN A 1 74 ? 9.001 -0.708 7.589 1.00 98.81 74 ASN A C 1
ATOM 568 O O . ASN A 1 74 ? 9.991 -1.125 6.982 1.00 98.81 74 ASN A O 1
ATOM 572 N N . ALA A 1 75 ? 7.774 -1.177 7.351 1.00 98.69 75 ALA A N 1
ATOM 573 C CA . ALA A 1 75 ? 7.490 -2.186 6.334 1.00 98.69 75 ALA A CA 1
ATOM 574 C C . ALA A 1 75 ? 7.828 -1.690 4.914 1.00 98.69 75 ALA A C 1
ATOM 576 O O . ALA A 1 75 ? 8.496 -2.402 4.159 1.00 98.69 75 ALA A O 1
ATOM 577 N N . VAL A 1 76 ? 7.467 -0.447 4.566 1.00 98.56 76 VAL A N 1
ATOM 578 C CA . VAL A 1 76 ? 7.830 0.165 3.271 1.00 98.56 76 VAL A CA 1
ATOM 579 C C . VAL A 1 76 ? 9.352 0.287 3.125 1.00 98.56 76 VAL A C 1
ATOM 581 O O . VAL A 1 76 ? 9.925 -0.110 2.109 1.00 98.56 76 VAL A O 1
ATOM 584 N N . LYS A 1 77 ? 10.051 0.755 4.165 1.00 98.75 77 LYS A N 1
ATOM 585 C CA . LYS A 1 77 ? 11.524 0.810 4.175 1.00 98.75 77 LYS A CA 1
ATOM 586 C C . LYS A 1 77 ? 12.160 -0.576 4.061 1.00 98.75 77 LYS A C 1
ATOM 588 O O . LYS A 1 77 ? 13.220 -0.710 3.456 1.00 98.75 77 LYS A O 1
ATOM 593 N N . CYS A 1 78 ? 11.538 -1.609 4.626 1.00 98.69 78 CYS A N 1
ATOM 594 C CA . CYS A 1 78 ? 12.009 -2.987 4.520 1.00 98.69 78 CYS A CA 1
ATOM 595 C C . CYS A 1 78 ? 11.989 -3.472 3.064 1.00 98.69 78 CYS A C 1
ATOM 597 O O . CYS A 1 78 ? 13.002 -3.978 2.576 1.00 98.69 78 CYS A O 1
ATOM 599 N N . ILE A 1 79 ? 10.889 -3.269 2.330 1.00 98.38 79 ILE A N 1
ATOM 600 C CA . ILE A 1 79 ? 10.832 -3.657 0.911 1.00 98.38 79 ILE A CA 1
ATOM 601 C C . ILE A 1 79 ? 11.761 -2.800 0.038 1.00 98.38 79 ILE A C 1
ATOM 603 O O . ILE A 1 79 ? 12.380 -3.332 -0.877 1.00 98.38 79 ILE A O 1
ATOM 607 N N . ALA A 1 80 ? 11.973 -1.526 0.371 1.00 98.31 80 ALA A N 1
ATOM 608 C CA . ALA A 1 80 ? 12.947 -0.678 -0.321 1.00 98.31 80 ALA A CA 1
ATOM 609 C C . ALA A 1 80 ? 14.416 -1.105 -0.102 1.00 98.31 80 ALA A C 1
ATOM 611 O O . ALA A 1 80 ? 15.294 -0.684 -0.847 1.00 98.31 80 ALA A O 1
ATOM 612 N N . LYS A 1 81 ? 14.703 -1.955 0.894 1.00 98.38 81 LYS A N 1
ATOM 613 C CA . LYS A 1 81 ? 16.049 -2.501 1.157 1.00 98.38 81 LYS A CA 1
ATOM 614 C C . LYS A 1 81 ? 16.264 -3.914 0.622 1.00 98.38 81 LYS A C 1
ATOM 616 O O . LYS A 1 81 ? 17.404 -4.331 0.443 1.00 98.38 81 LYS A O 1
ATOM 621 N N . LYS A 1 82 ? 15.197 -4.690 0.423 1.00 98.50 82 LYS A N 1
ATOM 622 C CA . LYS A 1 82 ? 15.308 -6.053 -0.117 1.00 98.50 82 LYS A CA 1
ATOM 623 C C . LYS A 1 82 ? 15.724 -5.986 -1.595 1.00 98.50 82 LYS A C 1
ATOM 625 O O . LYS A 1 82 ? 15.218 -5.108 -2.287 1.00 98.50 82 LYS A O 1
ATOM 630 N N . PRO A 1 83 ? 16.565 -6.909 -2.097 1.00 98.19 83 PRO A N 1
ATOM 631 C CA . PRO A 1 83 ? 16.989 -6.916 -3.498 1.00 98.19 83 PRO A CA 1
ATOM 632 C C . PRO A 1 83 ? 15.804 -7.149 -4.440 1.00 98.19 83 PRO A C 1
ATOM 634 O O . PRO A 1 83 ? 14.888 -7.898 -4.089 1.00 98.19 83 PRO A O 1
ATOM 637 N N . ALA A 1 84 ? 15.834 -6.526 -5.620 1.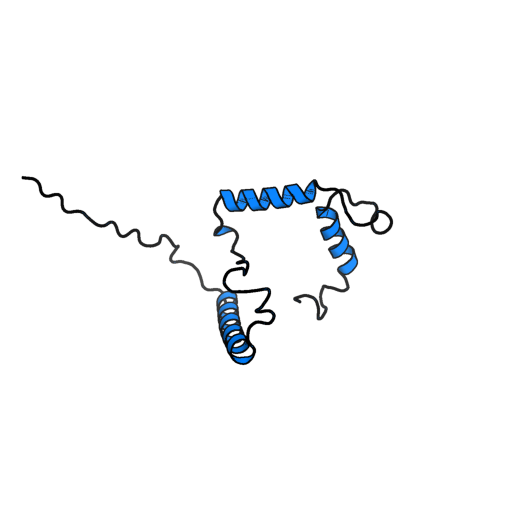00 98.25 84 ALA A N 1
ATOM 638 C CA . ALA A 1 84 ? 14.836 -6.722 -6.673 1.00 98.25 84 ALA A CA 1
ATOM 639 C C . ALA A 1 84 ? 14.703 -8.206 -7.071 1.00 98.25 84 ALA A C 1
ATOM 641 O O . ALA A 1 84 ? 15.673 -8.965 -7.025 1.00 98.25 84 ALA A O 1
ATOM 642 N N . LYS A 1 85 ? 13.490 -8.625 -7.451 1.00 98.00 85 LYS A N 1
ATOM 643 C CA . LYS A 1 85 ? 13.205 -9.981 -7.954 1.00 98.00 85 LYS A CA 1
ATOM 644 C C . LYS A 1 85 ? 13.074 -10.041 -9.469 1.00 98.00 85 LYS A C 1
ATOM 646 O O . LYS A 1 85 ? 13.257 -11.111 -10.043 1.00 98.00 85 LYS A O 1
ATOM 651 N N . THR A 1 86 ? 12.714 -8.935 -10.106 1.00 97.75 86 THR A N 1
ATOM 652 C CA . THR A 1 86 ? 12.561 -8.880 -11.557 1.00 97.75 86 THR A CA 1
ATOM 653 C C . THR A 1 86 ? 13.929 -9.076 -12.221 1.00 97.75 86 THR A C 1
ATOM 655 O O . THR A 1 86 ? 14.886 -8.398 -11.840 1.00 97.75 86 THR A O 1
ATOM 658 N N . PRO A 1 87 ? 14.059 -9.986 -13.204 1.00 97.56 87 PRO A N 1
ATOM 659 C CA . PRO A 1 87 ? 15.312 -10.181 -13.921 1.00 97.56 87 PRO A CA 1
ATOM 660 C C . PRO A 1 87 ? 15.832 -8.883 -14.547 1.00 97.56 87 PRO A C 1
ATOM 662 O O . PRO A 1 87 ? 15.075 -8.143 -15.179 1.00 97.56 87 PRO A O 1
ATOM 665 N N . ALA A 1 88 ? 17.144 -8.651 -14.460 1.00 96.44 88 ALA A N 1
ATOM 666 C CA . ALA A 1 88 ? 17.784 -7.465 -15.035 1.00 96.44 88 ALA A CA 1
ATOM 667 C C . ALA A 1 88 ? 17.573 -7.339 -16.558 1.00 96.44 88 ALA A C 1
ATOM 669 O O . ALA A 1 88 ? 17.569 -6.232 -17.085 1.00 96.44 88 ALA A O 1
ATOM 670 N N . ALA A 1 89 ? 17.342 -8.460 -17.254 1.00 97.56 89 ALA A N 1
ATOM 671 C CA . ALA A 1 89 ? 16.998 -8.480 -18.677 1.00 97.56 89 ALA A CA 1
ATOM 672 C C . ALA A 1 89 ? 15.636 -7.827 -18.989 1.00 97.56 89 ALA A C 1
ATOM 674 O O . ALA A 1 89 ? 15.431 -7.358 -20.102 1.00 97.56 89 ALA A O 1
ATOM 675 N N . ILE A 1 90 ? 14.715 -7.789 -18.019 1.00 97.25 90 ILE A N 1
ATOM 676 C CA . ILE A 1 90 ? 13.423 -7.099 -18.148 1.00 97.25 90 ILE A CA 1
ATOM 677 C C . ILE A 1 90 ? 13.584 -5.622 -17.779 1.00 97.25 90 ILE A C 1
ATOM 679 O O . ILE A 1 90 ? 13.060 -4.750 -18.466 1.00 97.25 90 ILE A O 1
ATOM 683 N N . ALA A 1 91 ? 14.312 -5.335 -16.695 1.00 96.62 91 ALA A N 1
ATOM 684 C CA . ALA A 1 91 ? 14.579 -3.975 -16.242 1.00 96.62 91 ALA A CA 1
ATOM 685 C C . ALA A 1 91 ? 15.910 -3.899 -15.475 1.00 96.62 91 ALA A C 1
ATOM 687 O O . ALA A 1 91 ? 16.007 -4.281 -14.310 1.00 96.62 91 ALA A O 1
ATOM 688 N N . ALA A 1 92 ? 16.947 -3.364 -16.122 1.00 95.38 92 ALA A N 1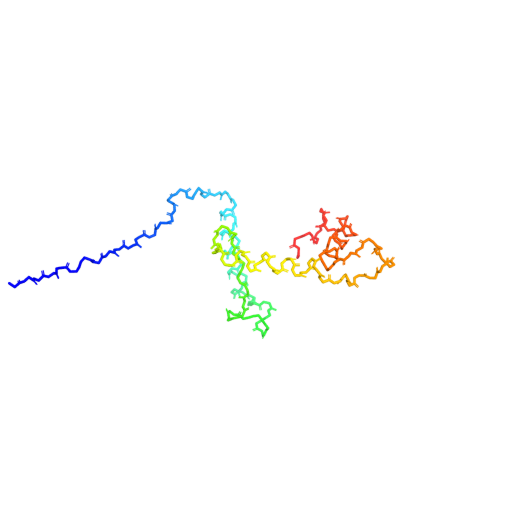
ATOM 689 C CA . ALA A 1 92 ? 18.306 -3.334 -15.571 1.00 95.38 92 ALA A CA 1
ATOM 690 C C . ALA A 1 92 ? 18.498 -2.324 -14.419 1.00 95.38 92 ALA A C 1
ATOM 692 O O . ALA A 1 92 ? 19.451 -2.424 -13.644 1.00 95.38 92 ALA A O 1
ATOM 693 N N . GLY A 1 93 ? 17.604 -1.335 -14.304 1.00 94.88 93 GLY A N 1
ATOM 694 C CA . GLY A 1 93 ? 17.703 -0.247 -13.325 1.00 94.88 93 GLY A CA 1
ATOM 695 C C . GLY A 1 93 ? 17.270 -0.606 -11.901 1.00 94.88 93 GLY A C 1
ATOM 696 O O . GLY A 1 93 ? 17.516 0.177 -10.988 1.00 94.88 93 GLY A O 1
ATOM 697 N N . LEU A 1 94 ? 16.649 -1.768 -11.692 1.00 97.31 94 LEU A N 1
ATOM 698 C CA . LEU A 1 94 ? 16.024 -2.125 -10.417 1.00 97.31 94 LEU A CA 1
ATOM 699 C C . LEU A 1 94 ? 17.068 -2.436 -9.348 1.00 97.31 94 LEU A C 1
ATOM 701 O O . LEU A 1 94 ? 17.990 -3.223 -9.572 1.00 97.31 94 LEU A O 1
ATOM 705 N N . LYS A 1 95 ? 16.920 -1.825 -8.172 1.00 97.25 95 LYS A N 1
ATOM 706 C CA . LYS A 1 95 ? 17.812 -2.019 -7.021 1.00 97.25 95 LYS A CA 1
ATOM 707 C C . LYS A 1 95 ? 17.101 -2.698 -5.861 1.00 97.25 95 LYS A C 1
ATOM 709 O O . LYS A 1 95 ? 17.724 -3.457 -5.122 1.00 97.25 95 LYS A O 1
ATOM 714 N N . SER A 1 96 ? 15.802 -2.465 -5.723 1.00 98.50 96 SER A N 1
ATOM 715 C CA . SER A 1 96 ? 15.018 -2.902 -4.578 1.00 98.50 96 SER A CA 1
ATOM 716 C C . SER A 1 96 ? 13.739 -3.644 -4.962 1.00 98.50 96 SER A C 1
ATOM 718 O O . SER A 1 96 ? 13.240 -3.540 -6.082 1.00 98.50 96 SER A O 1
ATOM 720 N N . ARG A 1 97 ? 13.144 -4.353 -3.994 1.00 98.56 97 ARG A N 1
ATOM 721 C CA . ARG A 1 97 ? 11.788 -4.905 -4.143 1.00 98.56 97 ARG A CA 1
ATOM 722 C C . ARG A 1 97 ? 10.745 -3.819 -4.350 1.00 98.56 97 ARG A C 1
ATOM 724 O O . ARG A 1 97 ? 9.704 -4.121 -4.916 1.00 98.56 97 ARG A O 1
ATOM 731 N N . TYR A 1 98 ? 10.988 -2.599 -3.873 1.00 98.62 98 TYR A N 1
ATOM 732 C CA . TYR A 1 98 ? 10.110 -1.467 -4.151 1.00 98.62 98 TYR A CA 1
ATOM 733 C C . TYR A 1 98 ? 10.133 -1.120 -5.648 1.00 98.62 98 TYR A C 1
ATOM 735 O O . TYR A 1 98 ? 9.075 -0.943 -6.251 1.00 98.62 98 TYR A O 1
ATOM 743 N N . ASP A 1 99 ? 11.314 -1.145 -6.271 1.00 98.50 99 ASP A N 1
ATOM 744 C CA . ASP A 1 99 ? 11.463 -0.874 -7.704 1.00 98.50 99 ASP A CA 1
ATOM 745 C C . ASP A 1 99 ? 10.733 -1.909 -8.571 1.00 98.50 99 ASP A C 1
ATOM 747 O O . ASP A 1 99 ? 10.222 -1.547 -9.625 1.00 98.50 99 ASP A O 1
ATOM 751 N N . ASP A 1 100 ? 10.602 -3.169 -8.127 1.00 98.56 100 ASP A N 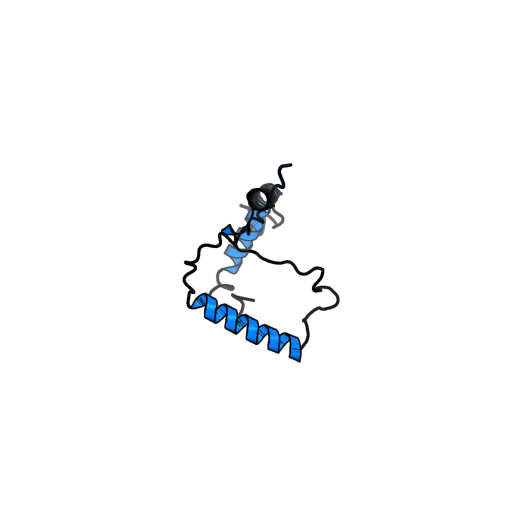1
ATOM 752 C CA . ASP A 1 100 ? 9.802 -4.183 -8.841 1.00 98.56 100 ASP A CA 1
ATOM 753 C C . ASP A 1 100 ? 8.343 -3.725 -9.052 1.00 98.56 100 ASP A C 1
ATOM 755 O O . ASP A 1 100 ? 7.767 -3.924 -10.127 1.00 98.56 100 ASP A O 1
ATOM 759 N N . PHE A 1 101 ? 7.734 -3.106 -8.031 1.00 98.31 101 PHE A N 1
ATOM 760 C CA . PHE A 1 101 ? 6.358 -2.605 -8.117 1.00 98.31 101 PHE A CA 1
ATOM 761 C C . PHE A 1 101 ? 6.269 -1.412 -9.069 1.00 98.31 101 PHE A C 1
ATOM 763 O O . PHE A 1 101 ? 5.382 -1.371 -9.923 1.00 98.31 101 PHE A O 1
ATOM 770 N N . VAL A 1 102 ? 7.219 -0.479 -8.964 1.00 98.12 102 VAL A N 1
ATOM 771 C CA . VAL A 1 102 ? 7.300 0.696 -9.844 1.00 98.12 102 VAL A CA 1
ATOM 772 C C . VAL A 1 102 ? 7.478 0.264 -11.300 1.00 98.12 102 VAL A C 1
ATOM 774 O O . VAL A 1 102 ? 6.749 0.723 -12.177 1.00 98.12 102 VAL A O 1
ATOM 777 N N . ALA A 1 103 ? 8.391 -0.667 -11.566 1.00 98.12 103 ALA A N 1
ATOM 778 C CA . ALA A 1 103 ? 8.659 -1.169 -12.907 1.00 98.12 103 ALA A CA 1
ATOM 779 C C . ALA A 1 103 ? 7.452 -1.879 -13.509 1.00 98.12 103 ALA A C 1
ATOM 781 O O . ALA A 1 103 ? 7.109 -1.629 -14.662 1.00 98.12 103 ALA A O 1
ATOM 782 N N . THR A 1 104 ? 6.762 -2.712 -12.727 1.00 97.88 104 THR A N 1
ATOM 783 C CA . THR A 1 104 ? 5.530 -3.365 -13.187 1.00 97.88 104 THR A CA 1
ATOM 784 C C . THR A 1 104 ? 4.475 -2.328 -13.563 1.00 97.88 104 THR A C 1
ATOM 786 O O . THR A 1 104 ? 3.866 -2.438 -14.625 1.00 97.88 104 THR A O 1
ATOM 789 N N . HIS A 1 105 ? 4.297 -1.289 -12.743 1.00 98.25 105 HIS A N 1
ATOM 790 C CA . HIS A 1 105 ? 3.360 -0.209 -13.040 1.00 98.25 105 HIS A CA 1
ATOM 791 C C . HIS A 1 105 ? 3.741 0.553 -14.322 1.00 98.25 105 HIS A C 1
ATOM 793 O O . HIS A 1 105 ? 2.878 0.788 -15.163 1.00 98.25 105 HIS A O 1
ATOM 799 N N . ILE A 1 106 ? 5.027 0.869 -14.526 1.00 97.81 106 ILE A N 1
ATOM 800 C CA . ILE A 1 106 ? 5.532 1.507 -15.756 1.00 97.81 106 ILE A CA 1
ATOM 801 C C . ILE A 1 106 ? 5.254 0.628 -16.982 1.00 97.81 106 ILE A C 1
ATOM 803 O O . ILE A 1 106 ? 4.661 1.092 -17.953 1.00 97.81 106 ILE A O 1
ATOM 807 N N . LEU A 1 107 ? 5.625 -0.654 -16.929 1.00 97.06 107 LEU A N 1
ATOM 808 C CA . LEU A 1 107 ? 5.469 -1.595 -18.043 1.00 97.06 107 LEU A CA 1
ATOM 809 C C . LEU A 1 107 ? 4.000 -1.883 -18.382 1.00 97.06 107 LEU A C 1
ATOM 811 O O . LEU A 1 107 ? 3.687 -2.293 -19.499 1.00 97.06 107 LEU A O 1
ATOM 815 N N . LYS A 1 108 ? 3.091 -1.708 -17.417 1.00 96.94 108 LYS A N 1
ATOM 816 C CA . LYS A 1 108 ? 1.659 -1.979 -17.580 1.00 96.94 108 LYS A CA 1
ATOM 817 C C . LYS A 1 108 ? 0.810 -0.729 -17.761 1.00 96.94 108 LYS A C 1
ATOM 819 O O . LYS A 1 108 ? -0.365 -0.888 -18.072 1.00 96.94 108 LYS A O 1
ATOM 824 N N . ALA A 1 109 ? 1.370 0.475 -17.641 1.00 97.69 109 ALA A N 1
ATOM 825 C CA . ALA A 1 109 ? 0.619 1.729 -17.586 1.00 97.69 109 ALA A CA 1
ATOM 826 C C . ALA A 1 109 ? -0.450 1.858 -18.687 1.00 97.69 109 ALA A C 1
ATOM 828 O O . ALA A 1 109 ? -1.600 2.160 -18.374 1.00 97.69 109 ALA A O 1
ATOM 829 N N . GLN A 1 110 ? -0.109 1.544 -19.942 1.00 97.44 110 GLN A N 1
ATOM 830 C CA . GLN A 1 110 ? -1.027 1.639 -21.090 1.00 97.44 110 GLN A CA 1
ATOM 831 C C . GLN A 1 110 ? -2.155 0.594 -21.105 1.00 97.44 110 GLN A C 1
ATOM 833 O O . GLN A 1 110 ? -3.112 0.744 -21.850 1.00 97.44 110 GLN A O 1
ATOM 838 N N . ASN A 1 111 ? -2.047 -0.458 -20.295 1.00 97.12 111 ASN A N 1
ATOM 839 C CA . ASN A 1 111 ? -3.000 -1.568 -20.246 1.00 97.12 111 ASN A CA 1
ATOM 840 C C . ASN A 1 111 ? -3.764 -1.633 -18.916 1.00 97.12 111 ASN A C 1
ATOM 842 O O . ASN A 1 111 ? -4.534 -2.567 -18.697 1.00 97.12 111 ASN A O 1
ATOM 846 N N . ILE A 1 112 ? -3.505 -0.696 -18.001 1.00 97.69 112 ILE A N 1
ATOM 847 C CA . ILE A 1 112 ? -4.189 -0.625 -16.704 1.00 97.69 112 ILE A CA 1
ATOM 848 C C . ILE A 1 112 ? -4.893 0.714 -16.488 1.00 97.69 112 ILE A C 1
ATOM 850 O O . ILE A 1 112 ? -5.770 0.765 -15.643 1.00 97.69 112 ILE A O 1
ATOM 854 N N . HIS A 1 113 ? -4.570 1.778 -17.234 1.00 98.12 113 HIS A N 1
ATOM 855 C CA . HIS A 1 113 ? -5.264 3.068 -17.134 1.00 98.12 113 HIS A CA 1
ATOM 856 C C . HIS A 1 113 ? -6.230 3.259 -18.302 1.00 98.12 113 HIS A C 1
ATOM 858 O O . HIS A 1 113 ? -5.862 3.040 -19.453 1.00 98.12 113 HIS A O 1
ATOM 864 N N . GLY A 1 114 ? -7.459 3.697 -18.013 1.00 96.44 114 GLY A N 1
ATOM 865 C CA . GLY A 1 114 ? -8.497 3.885 -19.035 1.00 96.44 114 GLY A CA 1
ATOM 866 C C . GLY A 1 114 ? -9.014 2.577 -19.648 1.00 96.44 114 GLY A C 1
ATOM 867 O O . GLY A 1 114 ? -9.643 2.600 -20.702 1.00 96.44 114 GLY A O 1
ATOM 868 N N . THR A 1 115 ? -8.751 1.440 -19.002 1.00 97.00 115 THR A N 1
ATOM 869 C CA . THR A 1 115 ? -9.156 0.101 -19.444 1.00 97.00 115 THR A CA 1
ATOM 870 C C . THR A 1 115 ? -10.130 -0.538 -18.450 1.00 97.00 115 THR A C 1
ATOM 872 O O . THR A 1 115 ? -10.240 -0.114 -17.298 1.00 97.00 115 THR A O 1
ATOM 875 N N . GLY A 1 116 ? -10.843 -1.591 -18.871 1.00 96.56 116 GLY A N 1
ATOM 876 C CA . GLY A 1 116 ? -11.833 -2.276 -18.023 1.00 96.56 116 GLY A CA 1
ATOM 877 C C . GLY A 1 116 ? -11.249 -2.948 -16.771 1.00 96.56 116 GLY A C 1
ATOM 878 O O . GLY A 1 116 ? -11.974 -3.209 -15.819 1.00 96.56 116 GLY A O 1
ATOM 879 N N . ASN A 1 117 ? -9.939 -3.194 -16.746 1.00 95.31 117 ASN A N 1
ATOM 880 C CA . ASN A 1 117 ? -9.212 -3.810 -15.636 1.00 95.31 117 ASN A CA 1
ATOM 881 C C . ASN A 1 117 ? -8.535 -2.793 -14.696 1.00 95.31 117 ASN A C 1
ATOM 883 O O . ASN A 1 117 ? -7.669 -3.188 -13.923 1.00 95.31 117 ASN A O 1
ATOM 887 N N . PHE A 1 118 ? -8.886 -1.504 -14.767 1.00 96.81 118 PHE A N 1
ATOM 888 C CA . PHE A 1 118 ? -8.277 -0.462 -13.928 1.00 96.81 118 PHE A CA 1
ATOM 889 C C . PHE A 1 118 ? -8.565 -0.629 -12.425 1.00 96.81 118 PHE A C 1
ATOM 891 O O . PHE A 1 118 ? -7.663 -0.461 -11.610 1.00 96.81 118 PHE A O 1
ATOM 898 N N . LEU A 1 119 ? -9.812 -0.951 -12.055 1.00 93.19 119 LEU A N 1
ATOM 899 C CA . LEU A 1 119 ? -10.268 -1.017 -10.653 1.00 93.19 119 LEU A CA 1
ATOM 900 C C . LEU A 1 119 ? -10.291 -2.433 -10.054 1.00 93.19 119 LEU A C 1
ATOM 902 O O . LEU A 1 119 ? -10.661 -2.579 -8.890 1.00 93.19 119 LEU A O 1
ATOM 906 N N . ALA A 1 120 ? -9.996 -3.449 -10.866 1.00 85.19 120 ALA A N 1
ATOM 907 C CA . ALA A 1 120 ? -10.200 -4.856 -10.525 1.00 85.19 120 ALA A CA 1
ATOM 908 C C . ALA A 1 120 ? -9.269 -5.362 -9.410 1.00 85.19 120 ALA A C 1
ATOM 910 O O . ALA A 1 120 ? -8.112 -4.889 -9.323 1.00 85.19 120 ALA A O 1
#

Foldseek 3Di:
DDDDDDDDPPPPDPPPPPPDDDPVNVVVVVVVVVVVVVCVVPNDPCCPPDHPVPDDDDDDPVPDDPVRNVVVVVVVVVQQQDADPDDCVLPVPGGGNVVNVVSVCVVCVVPQPPHPNVVD

Secondary structure (DSSP, 8-state):
----------------TT----HHHHHHHHHHHHHHHHHHHH--TTTTTS-TTTPPPP--STTS-HHHHHHHHHHHHHHHHSBP-S-TTT-TT--BHHHHHHHHHHHHHHHHSSSTTS--

Organism: Epicoccum nigrum (NCBI:txid105696)

Radius of gyration: 23.43 Å; chains: 1; bounding box: 46×40×79 Å

pLDDT: mean 86.71, std 18.77, range [31.67, 98.81]